Protein AF-A0A7Y6ZZQ4-F1 (afdb_monomer_lite)

Sequence (152 aa):
MSYDAPLSREDLQDFFAVTDRGLPRVLSAQGIRLVNGKARWPVVLRAMGFDEQRCPDRLDELMQPLLTAQKAAPILGVRDSSTVYKWVKGNAPKHLGPMPKPIRIWNGKKTERDHRWRRAELEAWICEEAQPVYVRLEPAFGALPGRKGGAA

Foldseek 3Di:
DDQFDWAALVLQCQQQVHDPVCSVQLCVQLVHDADVRTDGNVSVCVSLFFDCVVPVVCSVLSSHHWDFLCRLQVLLVHDDSVVVVVQCVVPPDPVLPRQDHFDQSHPPDDDSRRTTHGSQQSNCSSVVHDGDDTHGHDDPPPPDPPPPDDDD

Radius of gyration: 16.74 Å; chains: 1; bounding box: 44×35×51 Å

Structure (mmCIF, N/CA/C/O backbone):
data_AF-A0A7Y6ZZQ4-F1
#
_entry.id   AF-A0A7Y6ZZQ4-F1
#
loop_
_atom_site.group_PDB
_atom_site.id
_atom_site.type_symbol
_atom_site.label_atom_id
_atom_site.label_alt_id
_atom_site.label_comp_id
_atom_site.label_asym_id
_atom_site.label_entity_id
_atom_site.label_seq_id
_atom_site.pdbx_PDB_ins_code
_atom_site.Cartn_x
_atom_site.Cartn_y
_atom_site.Cartn_z
_atom_site.occupancy
_atom_site.B_iso_or_equiv
_atom_site.auth_seq_id
_atom_site.auth_comp_id
_atom_site.auth_asym_id
_atom_site.auth_atom_id
_atom_site.pdbx_PDB_model_num
ATOM 1 N N . MET A 1 1 ? -0.234 -13.934 9.435 1.00 60.91 1 MET A N 1
ATOM 2 C CA . MET A 1 1 ? -1.361 -13.132 9.967 1.00 60.91 1 MET A CA 1
ATOM 3 C C . MET A 1 1 ? -2.639 -13.914 9.717 1.00 60.91 1 MET A C 1
ATOM 5 O O . MET A 1 1 ? -2.712 -14.564 8.689 1.00 60.91 1 MET A O 1
ATOM 9 N N . SER A 1 2 ? -3.609 -13.909 10.633 1.00 78.38 2 SER A N 1
ATOM 10 C CA . SER A 1 2 ? -4.897 -14.572 10.378 1.00 78.38 2 SER A CA 1
ATOM 11 C C . SER A 1 2 ? -5.866 -13.587 9.721 1.00 78.38 2 SER A C 1
ATOM 13 O O . SER A 1 2 ? -5.964 -12.439 10.152 1.00 78.38 2 SER A O 1
ATOM 15 N N . TYR A 1 3 ? -6.556 -14.032 8.671 1.00 80.19 3 TYR A N 1
ATOM 16 C CA . TYR A 1 3 ? -7.477 -13.222 7.872 1.00 80.19 3 TYR A CA 1
ATOM 17 C C . TYR A 1 3 ? -8.624 -12.617 8.702 1.00 80.19 3 TYR A C 1
ATOM 19 O O . TYR A 1 3 ? -8.944 -11.438 8.574 1.00 80.19 3 TYR A O 1
ATOM 27 N N . ASP A 1 4 ? -9.192 -13.388 9.628 1.00 84.12 4 ASP A N 1
ATOM 28 C CA . ASP A 1 4 ? -10.284 -12.922 10.493 1.00 84.12 4 ASP A CA 1
ATOM 29 C C . ASP A 1 4 ? -9.813 -12.281 11.803 1.00 84.12 4 ASP A C 1
ATOM 31 O O . ASP A 1 4 ? -10.634 -11.826 12.611 1.00 84.12 4 ASP A O 1
ATOM 35 N N . ALA A 1 5 ? -8.497 -12.214 12.031 1.00 86.56 5 ALA A N 1
ATOM 36 C CA . ALA A 1 5 ? -7.976 -11.585 13.231 1.00 86.56 5 ALA A CA 1
ATOM 37 C C . ALA A 1 5 ? -8.311 -10.084 13.255 1.00 86.56 5 ALA A C 1
ATOM 39 O O . ALA A 1 5 ? -8.245 -9.398 12.228 1.00 86.56 5 ALA A O 1
ATOM 40 N N . PRO A 1 6 ? -8.664 -9.546 14.435 1.00 91.69 6 PRO A N 1
ATOM 41 C CA . PRO A 1 6 ? -8.880 -8.121 14.578 1.00 91.69 6 PRO A CA 1
ATOM 42 C C . PRO A 1 6 ? -7.567 -7.355 14.388 1.00 91.69 6 PRO A C 1
ATOM 44 O O . PRO A 1 6 ? -6.587 -7.612 15.082 1.00 91.69 6 PRO A O 1
ATOM 47 N N . LEU A 1 7 ? -7.600 -6.365 13.504 1.00 94.44 7 LEU A N 1
ATOM 48 C CA . LEU A 1 7 ? -6.531 -5.410 13.250 1.00 94.44 7 LEU A CA 1
ATOM 49 C C . LEU A 1 7 ? -6.601 -4.257 14.241 1.00 94.44 7 LEU A C 1
ATOM 51 O O . LEU A 1 7 ? -7.643 -3.609 14.374 1.00 94.44 7 LEU A O 1
ATOM 55 N N . SER A 1 8 ? -5.490 -3.991 14.913 1.00 94.75 8 SER A N 1
ATOM 56 C CA . SER A 1 8 ? -5.295 -2.808 15.741 1.00 94.75 8 SER A CA 1
ATOM 57 C C . SER A 1 8 ? -5.035 -1.560 14.889 1.00 94.75 8 SER A C 1
ATOM 59 O O . SER A 1 8 ? -4.843 -1.618 13.672 1.00 94.75 8 SER A O 1
ATOM 61 N N . ARG A 1 9 ? -5.001 -0.390 15.535 1.00 94.62 9 ARG A N 1
ATOM 62 C CA . ARG A 1 9 ? -4.561 0.848 14.875 1.00 94.62 9 ARG A CA 1
ATOM 63 C C . ARG A 1 9 ? -3.106 0.787 14.413 1.00 94.62 9 ARG A C 1
ATOM 65 O O . ARG A 1 9 ? -2.784 1.462 13.442 1.00 94.62 9 ARG A O 1
ATOM 72 N N . GLU A 1 10 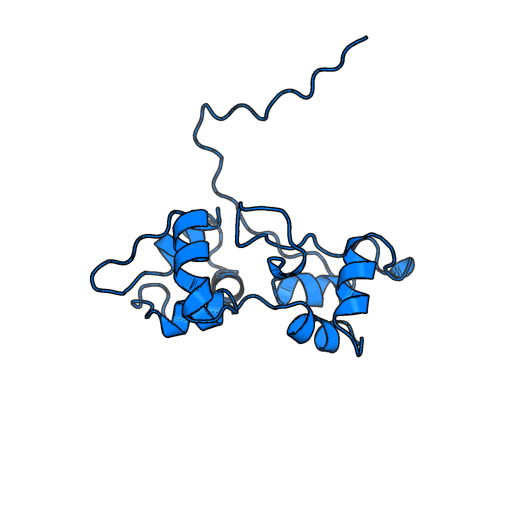? -2.247 0.056 15.115 1.00 95.12 10 GLU A N 1
ATOM 73 C CA . GLU A 1 10 ? -0.832 -0.089 14.752 1.00 95.12 10 GLU A CA 1
ATOM 74 C C . GLU A 1 10 ? -0.701 -0.936 13.487 1.00 95.12 10 GLU A C 1
ATOM 76 O O . GLU A 1 10 ? -0.094 -0.485 12.520 1.00 95.12 10 GLU A O 1
ATOM 81 N N . ASP A 1 11 ? -1.427 -2.055 13.413 1.00 95.25 11 ASP A N 1
ATOM 82 C CA . ASP A 1 11 ? -1.455 -2.891 12.206 1.00 95.25 11 ASP A CA 1
ATOM 83 C C . ASP A 1 11 ? -1.917 -2.097 10.974 1.00 95.25 11 ASP A C 1
ATOM 85 O O . ASP A 1 11 ? -1.370 -2.237 9.882 1.00 95.25 11 ASP A O 1
ATOM 89 N N . LEU A 1 12 ? -2.916 -1.223 11.139 1.00 95.31 12 LEU A N 1
ATOM 90 C CA . LEU A 1 12 ? -3.412 -0.371 10.055 1.00 95.31 12 LEU A CA 1
ATOM 91 C C . LEU A 1 12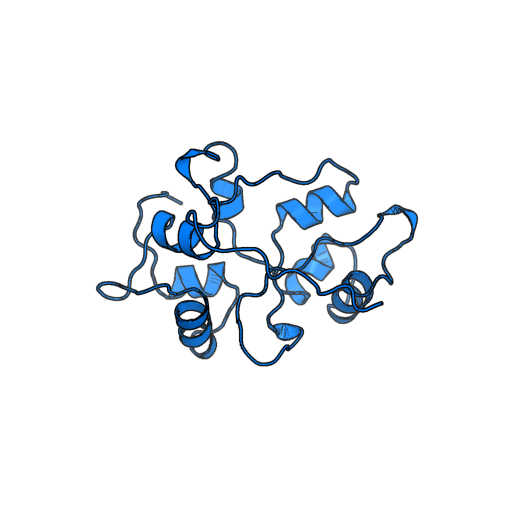 ? -2.425 0.745 9.680 1.00 95.31 12 LEU A C 1
ATOM 93 O O . LEU A 1 12 ? -2.342 1.113 8.506 1.00 95.31 12 LEU A O 1
ATOM 97 N N . GLN A 1 13 ? -1.686 1.299 10.646 1.00 95.50 13 GLN A N 1
ATOM 98 C CA . GLN A 1 13 ? -0.610 2.261 10.377 1.00 95.50 13 GLN A CA 1
ATOM 99 C C . GLN A 1 13 ? 0.491 1.621 9.542 1.00 95.50 13 GLN A C 1
ATOM 101 O O . GLN A 1 13 ? 0.898 2.193 8.527 1.00 95.50 13 GLN A O 1
ATOM 106 N N . ASP A 1 14 ? 0.910 0.421 9.932 1.00 95.44 14 ASP A N 1
ATOM 107 C CA . ASP A 1 14 ? 1.919 -0.346 9.219 1.00 95.44 14 ASP A CA 1
ATOM 108 C C . ASP A 1 14 ? 1.428 -0.728 7.828 1.00 95.44 14 ASP A C 1
ATOM 110 O O . ASP A 1 14 ? 2.121 -0.469 6.841 1.00 95.44 14 ASP A O 1
ATOM 114 N N . PHE A 1 15 ? 0.199 -1.239 7.726 1.00 95.56 15 PHE A N 1
ATOM 115 C CA . PHE A 1 15 ? -0.396 -1.644 6.460 1.00 95.56 15 PHE A CA 1
ATOM 116 C C . PHE A 1 15 ? -0.485 -0.493 5.452 1.00 95.56 15 PHE A C 1
ATOM 118 O O . PHE A 1 15 ? -0.035 -0.627 4.317 1.00 95.56 15 PHE A O 1
ATOM 125 N N . PHE A 1 16 ? -1.018 0.667 5.844 1.00 94.88 16 PHE A N 1
ATOM 126 C CA . PHE A 1 16 ? -1.099 1.828 4.947 1.00 94.88 16 PHE A CA 1
ATOM 127 C C . PHE A 1 16 ? 0.227 2.600 4.831 1.00 94.88 16 PHE A C 1
ATOM 129 O O . PHE A 1 16 ? 0.330 3.546 4.037 1.00 94.88 16 PHE A O 1
ATOM 136 N N . ALA A 1 17 ? 1.241 2.216 5.611 1.00 94.62 17 ALA A N 1
ATOM 137 C CA . ALA A 1 17 ? 2.491 2.938 5.804 1.00 94.62 17 ALA A CA 1
ATOM 138 C C . ALA A 1 17 ? 2.249 4.431 6.079 1.00 94.62 17 ALA A C 1
ATOM 140 O O . ALA A 1 17 ? 2.660 5.317 5.316 1.00 94.62 17 ALA A O 1
ATOM 141 N N . VAL A 1 18 ? 1.518 4.710 7.156 1.00 93.56 18 VAL A N 1
ATOM 142 C CA . VAL A 1 18 ? 1.187 6.058 7.631 1.00 93.56 18 VAL A CA 1
ATOM 143 C C . VAL A 1 18 ? 1.435 6.182 9.125 1.00 93.56 18 VAL A C 1
ATOM 145 O O . VAL A 1 18 ? 1.420 5.204 9.857 1.00 93.56 18 VAL A O 1
ATOM 148 N N . THR A 1 19 ? 1.640 7.413 9.585 1.00 92.81 19 THR A N 1
ATOM 149 C CA . THR A 1 19 ? 1.736 7.704 11.018 1.00 92.81 19 THR A CA 1
ATOM 150 C C . THR A 1 19 ? 0.355 7.707 11.670 1.00 92.81 19 THR A C 1
ATOM 152 O O . THR A 1 19 ? -0.658 7.892 10.987 1.00 92.81 19 THR A O 1
ATOM 155 N N . ASP A 1 20 ? 0.306 7.626 13.001 1.00 92.25 20 ASP A N 1
ATOM 156 C CA . ASP A 1 20 ? -0.940 7.740 13.772 1.00 92.25 20 ASP A CA 1
ATOM 157 C C . ASP A 1 20 ? -1.745 9.007 13.427 1.00 92.25 20 ASP A C 1
ATOM 159 O O . ASP A 1 20 ? -2.964 8.960 13.269 1.00 92.25 20 ASP A O 1
ATOM 163 N N . ARG A 1 21 ? -1.063 10.133 13.174 1.00 89.75 21 ARG A N 1
ATOM 164 C CA . ARG A 1 21 ? -1.707 11.387 12.738 1.00 89.75 21 ARG A CA 1
ATOM 165 C C . ARG A 1 21 ? -2.328 11.295 11.339 1.00 89.75 21 ARG A C 1
ATOM 167 O O . ARG A 1 21 ? -3.277 12.017 11.038 1.00 89.75 21 ARG A O 1
ATOM 174 N N . GLY A 1 22 ? -1.767 10.461 10.463 1.00 89.81 22 GLY A N 1
ATOM 175 C CA . GLY A 1 22 ? -2.243 10.256 9.094 1.00 89.81 22 GLY A CA 1
ATOM 176 C C . GLY A 1 22 ? -3.373 9.232 8.995 1.00 89.81 22 GLY A C 1
ATOM 177 O O . GLY A 1 22 ? -4.254 9.384 8.146 1.00 89.81 22 GLY A O 1
ATOM 178 N N . LEU A 1 23 ? -3.384 8.231 9.880 1.00 93.06 23 LEU A N 1
ATOM 179 C CA . LEU A 1 23 ? -4.325 7.113 9.835 1.00 93.06 23 LEU A CA 1
ATOM 180 C C . LEU A 1 23 ? -5.804 7.555 9.778 1.00 93.06 23 LEU A C 1
ATOM 182 O O . LEU A 1 23 ? -6.503 7.083 8.881 1.00 93.06 23 LEU A O 1
ATOM 186 N N . PRO A 1 24 ? -6.307 8.488 10.617 1.00 92.38 24 PRO A N 1
ATOM 187 C CA . PRO A 1 24 ? -7.710 8.910 10.558 1.00 92.38 24 PRO A CA 1
ATOM 188 C C . PRO A 1 24 ? -8.149 9.425 9.182 1.00 92.38 24 PRO A C 1
ATOM 190 O O . PRO A 1 24 ? -9.284 9.193 8.765 1.00 92.38 24 PRO A O 1
ATOM 193 N N . ARG A 1 25 ? -7.250 10.098 8.451 1.00 90.50 25 ARG A N 1
ATOM 194 C CA . ARG A 1 25 ? -7.548 10.619 7.108 1.00 90.50 25 ARG A CA 1
ATOM 195 C C . ARG A 1 25 ? -7.670 9.498 6.088 1.00 90.50 25 ARG A C 1
ATOM 197 O O . ARG A 1 25 ? -8.569 9.547 5.255 1.00 90.50 25 ARG A O 1
ATOM 204 N N . VAL A 1 26 ? -6.793 8.499 6.172 1.00 91.50 26 VAL A N 1
ATOM 205 C CA . VAL A 1 26 ? -6.839 7.319 5.301 1.00 91.50 26 VAL A CA 1
ATOM 206 C C . VAL A 1 26 ? -8.108 6.519 5.562 1.00 91.50 26 VAL A C 1
ATOM 208 O O . VAL A 1 26 ? -8.849 6.248 4.624 1.00 91.50 26 VAL A O 1
ATOM 211 N N . LEU A 1 27 ? -8.412 6.217 6.828 1.00 93.06 27 LEU A N 1
ATOM 212 C CA . LEU A 1 27 ? -9.619 5.469 7.189 1.00 93.06 27 LEU A CA 1
ATOM 213 C C . LEU A 1 27 ? -10.884 6.166 6.683 1.00 93.06 27 LEU A C 1
ATOM 215 O O . LEU A 1 27 ? -11.719 5.531 6.046 1.00 93.06 27 LEU A O 1
ATOM 219 N N . SER A 1 28 ? -10.983 7.484 6.882 1.00 90.81 28 SER A N 1
ATOM 220 C CA . SER A 1 28 ? -12.098 8.284 6.366 1.00 90.81 28 SER A CA 1
ATOM 221 C C . SER A 1 28 ? -12.180 8.251 4.835 1.00 90.81 28 SER A C 1
ATOM 223 O O . SER A 1 28 ? -13.245 7.996 4.280 1.00 90.81 28 SER A O 1
ATOM 225 N N . ALA A 1 29 ? -11.053 8.430 4.137 1.00 89.19 29 ALA A N 1
ATOM 226 C CA . ALA A 1 29 ? -11.013 8.433 2.674 1.00 89.19 29 ALA A CA 1
ATOM 227 C C . ALA A 1 29 ? -11.399 7.084 2.047 1.00 89.19 29 ALA A C 1
ATOM 229 O O . ALA A 1 29 ? -11.988 7.071 0.969 1.00 89.19 29 ALA A O 1
ATOM 230 N N . GLN A 1 30 ? -11.066 5.978 2.714 1.00 88.75 30 GLN A N 1
ATOM 231 C CA . GLN A 1 30 ? -11.405 4.619 2.285 1.00 88.75 30 GLN A CA 1
ATOM 232 C C . GLN A 1 30 ? -12.774 4.153 2.818 1.00 88.75 30 GLN A C 1
ATOM 234 O O . GLN A 1 30 ? -13.216 3.058 2.494 1.00 88.75 30 GLN A O 1
ATOM 239 N N . GLY A 1 31 ? -13.458 4.947 3.652 1.00 90.25 31 GLY A N 1
ATOM 240 C CA . GLY A 1 31 ? -14.735 4.556 4.260 1.00 90.25 31 GLY A CA 1
ATOM 241 C C . GLY A 1 31 ? -14.621 3.458 5.327 1.00 90.25 31 GLY A C 1
ATOM 242 O O . GLY A 1 31 ? -15.613 2.806 5.648 1.00 90.25 31 GLY A O 1
ATOM 243 N N . ILE A 1 32 ? -13.433 3.250 5.898 1.00 92.88 32 ILE A N 1
ATOM 244 C CA . ILE A 1 32 ? -13.181 2.231 6.921 1.00 92.88 32 ILE A CA 1
ATOM 245 C C . ILE A 1 32 ? -13.573 2.784 8.291 1.00 92.88 32 ILE A C 1
ATOM 247 O O . ILE A 1 32 ? -13.062 3.811 8.742 1.00 92.88 32 ILE A O 1
ATOM 251 N N . ARG A 1 33 ? -14.456 2.066 8.990 1.00 92.50 33 ARG A N 1
ATOM 252 C CA . ARG A 1 33 ? -14.848 2.368 10.372 1.00 92.50 33 ARG A CA 1
ATOM 253 C C . ARG A 1 33 ? -14.242 1.345 11.322 1.00 92.50 33 ARG A C 1
ATOM 255 O O . ARG A 1 33 ? -14.283 0.149 11.051 1.00 92.50 33 ARG A O 1
ATOM 262 N N . LEU A 1 34 ? -13.710 1.826 12.443 1.00 93.06 34 LEU A N 1
ATOM 263 C CA . LEU A 1 34 ? -13.216 0.967 13.516 1.00 93.06 34 LEU A CA 1
ATOM 264 C C . LEU A 1 34 ? -14.345 0.685 14.511 1.00 93.06 34 LEU A C 1
ATOM 266 O O . LEU A 1 34 ? -15.052 1.607 14.915 1.00 93.06 34 LEU A O 1
ATOM 270 N N . VAL A 1 35 ? -14.474 -0.565 14.949 1.00 91.81 35 VAL A N 1
ATOM 271 C CA . VAL A 1 35 ? -15.373 -0.978 16.035 1.00 91.81 35 VAL A CA 1
ATOM 272 C C . VAL A 1 35 ? -14.506 -1.332 17.235 1.00 91.81 35 VAL A C 1
ATOM 274 O O . VAL A 1 35 ? -13.608 -2.163 17.121 1.00 91.81 35 VAL A O 1
ATOM 277 N N . ASN A 1 36 ? -14.720 -0.665 18.373 1.00 91.25 36 ASN A N 1
ATOM 278 C CA . ASN A 1 36 ? -13.868 -0.794 19.566 1.00 91.25 36 ASN A CA 1
ATOM 279 C C . ASN A 1 36 ? -12.365 -0.630 19.252 1.00 91.25 36 ASN A C 1
ATOM 281 O O . ASN A 1 36 ? -11.521 -1.377 19.741 1.00 91.25 36 ASN A O 1
ATOM 285 N N . GLY A 1 37 ? -12.041 0.325 18.371 1.00 90.06 37 GLY A N 1
ATOM 286 C CA . GLY A 1 37 ? -10.665 0.623 17.960 1.00 90.06 37 GLY A CA 1
ATOM 287 C C . GLY A 1 37 ? -10.029 -0.389 17.002 1.00 90.06 37 GLY A C 1
ATOM 288 O O . GLY A 1 37 ? -8.841 -0.258 16.714 1.00 90.06 37 GLY A O 1
ATOM 289 N N . LYS A 1 38 ? -10.790 -1.369 16.498 1.00 94.50 38 LYS A N 1
ATOM 290 C CA . LYS A 1 38 ? -10.295 -2.457 15.643 1.00 94.50 38 LYS A CA 1
ATOM 291 C C . LYS A 1 38 ? -11.026 -2.531 14.299 1.00 94.50 38 LYS A C 1
ATOM 293 O O . LYS A 1 38 ? -12.168 -2.090 14.179 1.00 94.50 38 LYS A O 1
ATOM 298 N N . ALA A 1 39 ? -10.372 -3.116 13.299 1.00 93.88 39 ALA A N 1
ATOM 299 C CA . ALA A 1 39 ? -10.959 -3.501 12.010 1.00 93.88 39 ALA A CA 1
ATOM 300 C C . ALA A 1 39 ? -10.714 -4.995 11.736 1.00 93.88 39 ALA A C 1
ATOM 302 O O . ALA A 1 39 ? -10.101 -5.682 12.546 1.00 93.88 39 ALA A O 1
ATOM 303 N N . ARG A 1 40 ? -11.185 -5.513 10.601 1.00 93.00 40 ARG A N 1
ATOM 304 C CA . ARG A 1 40 ? -10.827 -6.851 10.101 1.00 93.00 40 ARG A CA 1
ATOM 305 C C . ARG A 1 40 ? -10.384 -6.746 8.648 1.00 93.00 40 ARG A C 1
ATOM 307 O O . ARG A 1 40 ? -10.872 -5.859 7.944 1.00 93.00 40 ARG A O 1
ATOM 314 N N . TRP A 1 41 ? -9.520 -7.652 8.195 1.00 92.44 41 TRP A N 1
ATOM 315 C CA . TRP A 1 41 ? -9.053 -7.674 6.805 1.00 92.44 41 TRP A CA 1
ATOM 316 C C . TRP A 1 41 ? -10.168 -7.637 5.762 1.00 92.44 41 TRP A C 1
ATOM 318 O O . TRP A 1 41 ? -10.062 -6.778 4.891 1.00 92.44 41 TRP A O 1
ATOM 328 N N . PRO A 1 42 ? -11.261 -8.423 5.859 1.00 90.75 42 PRO A N 1
ATOM 329 C CA . PRO A 1 42 ? -12.363 -8.317 4.902 1.00 90.75 42 PRO A CA 1
ATOM 330 C C . PRO A 1 42 ? -12.868 -6.877 4.718 1.00 90.75 42 PRO A C 1
ATOM 332 O O . PRO A 1 42 ? -13.055 -6.405 3.603 1.00 90.75 42 PRO A O 1
ATOM 335 N N . VAL A 1 43 ? -13.023 -6.123 5.812 1.00 90.75 43 VAL A N 1
ATOM 336 C CA . VAL A 1 43 ? -13.482 -4.725 5.754 1.00 90.75 43 VAL A CA 1
ATOM 337 C C . VAL A 1 43 ? -12.457 -3.836 5.047 1.00 90.75 43 VAL A C 1
ATOM 339 O O . VAL A 1 43 ? -12.828 -2.995 4.231 1.00 90.75 43 VAL A O 1
ATOM 342 N N . VAL A 1 44 ? -11.171 -4.024 5.350 1.00 92.19 44 VAL A N 1
ATOM 343 C CA . VAL A 1 44 ? -10.074 -3.248 4.755 1.00 92.19 44 VAL A CA 1
ATOM 344 C C . VAL A 1 44 ? -9.932 -3.553 3.261 1.00 92.19 44 VAL A C 1
ATOM 346 O O . VAL A 1 44 ? -9.856 -2.628 2.454 1.00 92.19 44 VAL A O 1
ATOM 349 N N . LEU A 1 45 ? -9.942 -4.829 2.874 1.00 91.44 45 LEU A N 1
ATOM 350 C CA . LEU A 1 45 ? -9.788 -5.265 1.487 1.00 91.44 45 LEU A CA 1
ATOM 351 C C . LEU A 1 45 ? -10.965 -4.815 0.617 1.00 91.44 45 LEU A C 1
ATOM 353 O O . LEU A 1 45 ? -10.735 -4.252 -0.456 1.00 91.44 45 LEU A O 1
ATOM 357 N N . ARG A 1 46 ? -12.206 -4.940 1.106 1.00 89.19 46 ARG A N 1
ATOM 358 C CA . ARG A 1 46 ? -13.391 -4.421 0.403 1.00 89.19 46 ARG A CA 1
ATOM 359 C C . ARG A 1 46 ? -13.354 -2.913 0.229 1.00 89.19 46 ARG A C 1
ATOM 361 O O . ARG A 1 46 ? -13.667 -2.422 -0.850 1.00 89.19 46 ARG A O 1
ATOM 368 N N . ALA A 1 47 ? -12.942 -2.175 1.259 1.00 89.31 47 ALA A N 1
ATOM 369 C CA . ALA A 1 47 ? -12.774 -0.725 1.173 1.00 89.31 47 ALA A CA 1
ATOM 370 C C . ALA A 1 47 ? -11.735 -0.329 0.111 1.00 89.31 47 ALA A C 1
ATOM 372 O O . ALA A 1 47 ? -11.913 0.651 -0.608 1.00 89.31 47 ALA A O 1
ATOM 373 N N . MET A 1 48 ? -10.688 -1.139 -0.054 1.00 87.69 48 MET A N 1
ATOM 374 C CA . MET A 1 48 ? -9.709 -0.989 -1.131 1.00 87.69 48 MET A CA 1
ATOM 375 C C . MET A 1 48 ? -10.182 -1.539 -2.491 1.00 87.69 48 MET A C 1
ATOM 377 O O . MET A 1 48 ? -9.439 -1.460 -3.476 1.00 87.69 48 MET A O 1
ATOM 381 N N . GLY A 1 49 ? -11.408 -2.064 -2.562 1.00 88.62 49 GLY A N 1
ATOM 382 C CA . GLY A 1 49 ? -12.068 -2.543 -3.772 1.00 88.62 49 GLY A CA 1
ATOM 383 C C . GLY A 1 49 ? -11.676 -3.955 -4.197 1.00 88.62 49 GLY A C 1
ATOM 384 O O . GLY A 1 49 ? -11.746 -4.242 -5.390 1.00 88.62 49 GLY A O 1
ATOM 385 N N . PHE A 1 50 ? -11.217 -4.810 -3.283 1.00 88.56 50 PHE A N 1
ATOM 386 C CA . PHE A 1 50 ? -10.888 -6.210 -3.569 1.00 88.56 50 PHE A CA 1
ATOM 387 C C . PHE A 1 50 ? -12.020 -7.146 -3.185 1.00 88.56 50 PHE A C 1
ATOM 389 O O . PHE A 1 50 ? -12.686 -6.930 -2.176 1.00 88.56 50 PHE A O 1
ATOM 396 N N . ASP A 1 51 ? -12.204 -8.180 -4.003 1.00 82.75 51 ASP A N 1
ATOM 397 C CA . ASP A 1 51 ? -13.049 -9.319 -3.670 1.00 82.75 51 ASP A CA 1
ATOM 398 C C . ASP A 1 51 ? -12.168 -10.423 -3.073 1.00 82.75 51 ASP A C 1
ATOM 400 O O . ASP A 1 51 ? -11.535 -11.203 -3.788 1.00 82.75 51 ASP A O 1
ATOM 404 N N . GLU A 1 52 ? -12.103 -10.463 -1.742 1.00 73.75 52 GLU A N 1
ATOM 405 C CA . GLU A 1 52 ? -11.333 -11.460 -0.989 1.00 73.75 52 GLU A CA 1
ATOM 406 C C . GLU A 1 52 ? -11.733 -12.916 -1.297 1.00 73.75 52 GLU A C 1
ATOM 408 O O . GLU A 1 52 ? -10.899 -13.813 -1.212 1.00 73.75 52 GLU A O 1
ATOM 413 N N . GLN A 1 53 ? -12.997 -13.166 -1.658 1.00 75.69 53 GLN A N 1
ATOM 414 C CA . GLN A 1 53 ? -13.554 -14.509 -1.817 1.00 75.69 53 GLN A CA 1
ATOM 415 C C . GLN A 1 53 ? -13.170 -15.081 -3.176 1.00 75.69 53 GLN A C 1
ATOM 417 O O . GLN A 1 53 ? -13.097 -16.294 -3.347 1.00 75.69 53 GLN A O 1
ATOM 422 N N . ARG A 1 54 ? -12.892 -14.196 -4.138 1.00 74.19 54 ARG A N 1
ATOM 423 C CA . ARG A 1 54 ? -12.451 -14.544 -5.488 1.00 74.19 54 ARG A CA 1
ATOM 424 C C . ARG A 1 54 ? -10.929 -14.522 -5.654 1.00 74.19 54 ARG A C 1
ATOM 426 O O . ARG A 1 54 ? -10.455 -14.826 -6.742 1.00 74.19 54 ARG A O 1
ATOM 433 N N . CYS A 1 55 ? -10.170 -14.176 -4.607 1.00 73.19 55 CYS A N 1
ATOM 434 C CA . CYS A 1 55 ? -8.697 -14.155 -4.606 1.00 73.19 55 CYS A CA 1
ATOM 435 C C . CYS A 1 55 ? -8.054 -14.881 -3.409 1.00 73.19 55 CYS A C 1
ATOM 437 O O . CYS A 1 55 ? -7.164 -14.303 -2.776 1.00 73.19 55 CYS A O 1
ATOM 439 N N . PRO A 1 56 ? -8.439 -16.127 -3.076 1.00 77.06 56 PRO A N 1
ATOM 440 C CA . PRO A 1 56 ? -7.846 -16.819 -1.932 1.00 77.06 56 PRO A CA 1
ATOM 441 C C . PRO A 1 56 ? -6.324 -16.994 -2.083 1.00 77.06 56 PRO A C 1
ATOM 443 O O . PRO A 1 56 ? -5.586 -16.748 -1.133 1.00 77.06 56 PRO A O 1
ATOM 446 N N . ASP A 1 57 ? -5.838 -17.293 -3.292 1.00 82.19 57 ASP A N 1
ATOM 447 C CA . ASP A 1 57 ? -4.419 -17.601 -3.548 1.00 82.19 57 ASP A CA 1
ATOM 448 C C . ASP A 1 57 ? -3.480 -16.387 -3.450 1.00 82.19 57 ASP A C 1
ATOM 450 O O . ASP A 1 57 ? -2.261 -16.533 -3.399 1.00 82.19 57 ASP A O 1
ATOM 454 N N . ARG A 1 58 ? -4.033 -15.168 -3.451 1.00 84.12 58 ARG A N 1
ATOM 455 C CA . ARG A 1 58 ? -3.275 -13.902 -3.407 1.00 84.12 58 ARG A CA 1
ATOM 456 C C . ARG A 1 58 ? -3.604 -13.078 -2.164 1.00 84.12 58 ARG A C 1
ATOM 458 O O . ARG A 1 58 ? -3.214 -11.914 -2.063 1.00 84.12 58 ARG A O 1
ATOM 465 N N . LEU A 1 59 ? -4.332 -13.669 -1.220 1.00 86.94 59 LEU A N 1
ATOM 466 C CA . LEU A 1 59 ? -4.800 -12.988 -0.022 1.00 86.94 59 LEU A CA 1
ATOM 467 C C . LEU A 1 59 ? -3.634 -12.482 0.834 1.00 86.94 59 LEU A C 1
ATOM 469 O O . LEU A 1 59 ? -3.656 -11.337 1.285 1.00 86.94 59 LEU A O 1
ATOM 473 N N . ASP A 1 60 ? -2.583 -13.292 0.973 1.00 88.94 60 ASP A N 1
ATOM 474 C CA . ASP A 1 60 ? -1.383 -12.914 1.718 1.00 88.94 60 ASP A CA 1
ATOM 475 C C . ASP A 1 60 ? -0.705 -11.673 1.125 1.00 88.94 60 ASP A C 1
ATOM 477 O O . ASP A 1 60 ? -0.312 -10.778 1.871 1.00 88.94 60 ASP A O 1
ATOM 481 N N . GLU A 1 61 ? -0.628 -11.554 -0.205 1.00 91.06 61 GLU A N 1
ATOM 482 C CA . GLU A 1 61 ? -0.078 -10.364 -0.870 1.00 91.06 61 GLU A CA 1
ATOM 483 C C . GLU A 1 61 ? -0.925 -9.116 -0.620 1.00 91.06 61 GLU A C 1
ATOM 485 O O . GLU A 1 61 ? -0.388 -8.025 -0.422 1.00 91.06 61 GLU A O 1
ATOM 490 N N . LEU A 1 62 ? -2.252 -9.263 -0.621 1.00 90.75 62 LEU A N 1
ATOM 491 C CA . LEU A 1 62 ? -3.178 -8.163 -0.355 1.00 90.75 62 LEU A CA 1
ATOM 492 C C . LEU A 1 62 ? -3.103 -7.673 1.096 1.00 90.75 62 LEU A C 1
ATOM 494 O O . LEU A 1 62 ? -3.399 -6.506 1.353 1.00 90.75 62 LEU A O 1
ATOM 498 N N . MET A 1 63 ? -2.697 -8.544 2.020 1.00 92.19 63 MET A N 1
ATOM 499 C CA . MET A 1 63 ? -2.500 -8.236 3.437 1.00 92.19 63 MET A CA 1
ATOM 500 C C . MET A 1 63 ? -1.094 -7.701 3.749 1.00 92.19 63 MET A C 1
ATOM 502 O O . MET A 1 63 ? -0.849 -7.229 4.862 1.00 92.19 63 MET A O 1
ATOM 506 N N . GLN A 1 64 ? -0.157 -7.740 2.795 1.00 93.69 64 GLN A N 1
ATOM 507 C CA . GLN A 1 64 ? 1.171 -7.168 3.004 1.00 93.69 64 GLN A CA 1
ATOM 508 C C . GLN A 1 64 ? 1.115 -5.638 3.117 1.00 93.69 64 GLN A C 1
ATOM 510 O O . GLN A 1 64 ? 0.344 -4.983 2.409 1.00 93.69 64 GLN A O 1
ATOM 515 N N . PRO A 1 65 ? 1.984 -5.037 3.951 1.00 95.19 65 PRO A N 1
ATOM 516 C CA . PRO A 1 65 ? 2.104 -3.594 4.036 1.00 95.19 65 PRO A CA 1
ATOM 517 C C . PRO A 1 65 ? 2.374 -2.935 2.688 1.00 95.19 65 PRO A C 1
ATOM 519 O O . PRO A 1 65 ? 3.257 -3.336 1.924 1.00 95.19 65 PRO A O 1
ATOM 522 N N . LEU A 1 66 ? 1.649 -1.853 2.436 1.00 96.00 66 LEU A N 1
ATOM 523 C CA . LEU A 1 66 ? 1.896 -0.989 1.305 1.00 96.00 66 LEU A CA 1
ATOM 524 C C . LEU A 1 66 ? 3.228 -0.257 1.462 1.00 96.00 66 LEU A C 1
ATOM 526 O O . LEU A 1 66 ? 3.659 0.131 2.549 1.00 96.00 66 LEU A O 1
ATOM 530 N N . LEU A 1 67 ? 3.872 0.003 0.334 1.00 96.25 67 LEU A N 1
ATOM 531 C CA . LEU A 1 67 ? 5.183 0.624 0.298 1.00 96.25 67 LEU A CA 1
ATOM 532 C C . LEU A 1 67 ? 5.069 2.115 0.007 1.00 96.25 67 LEU A C 1
ATOM 534 O O . LEU A 1 67 ? 4.351 2.540 -0.897 1.00 96.25 67 LEU A O 1
ATOM 538 N N . THR A 1 68 ? 5.819 2.920 0.756 1.00 95.00 68 THR A N 1
ATOM 539 C CA . THR A 1 68 ? 6.120 4.305 0.378 1.00 95.00 68 THR A CA 1
ATOM 540 C C . THR A 1 68 ? 7.158 4.319 -0.742 1.00 95.00 68 THR A C 1
ATOM 542 O O . THR A 1 68 ? 7.879 3.342 -0.936 1.00 95.00 68 THR A O 1
ATOM 545 N N . ALA A 1 69 ? 7.328 5.454 -1.425 1.00 93.94 69 ALA A N 1
ATOM 546 C CA . ALA A 1 69 ? 8.394 5.605 -2.420 1.00 93.94 69 ALA A CA 1
ATOM 547 C C . ALA A 1 69 ? 9.797 5.342 -1.830 1.00 93.94 69 ALA A C 1
ATOM 549 O O . ALA A 1 69 ? 10.668 4.818 -2.514 1.00 93.94 69 ALA A O 1
ATOM 550 N N . GLN A 1 70 ? 10.008 5.658 -0.546 1.00 94.12 70 GLN A N 1
ATOM 551 C CA . GLN A 1 70 ? 11.264 5.374 0.153 1.00 94.12 70 GLN A CA 1
ATOM 552 C C . GLN A 1 70 ? 11.504 3.870 0.334 1.00 94.12 70 GLN A C 1
ATOM 554 O O . GLN A 1 70 ? 12.630 3.420 0.161 1.00 94.12 70 GLN A O 1
ATOM 559 N N . LYS A 1 71 ? 10.462 3.091 0.656 1.00 95.38 71 LYS A N 1
ATOM 560 C CA . LYS A 1 71 ? 10.569 1.627 0.774 1.00 95.38 71 LYS A CA 1
ATOM 561 C C . LYS A 1 71 ? 10.563 0.920 -0.589 1.00 95.38 71 LYS A C 1
ATOM 563 O O . LYS A 1 71 ? 11.137 -0.153 -0.708 1.00 95.38 71 LYS A O 1
ATOM 568 N N . ALA A 1 72 ? 9.954 1.524 -1.609 1.00 95.06 72 ALA A N 1
ATOM 569 C CA . ALA A 1 72 ? 9.956 1.019 -2.982 1.00 95.06 72 ALA A CA 1
ATOM 570 C C . ALA A 1 72 ? 11.320 1.185 -3.673 1.00 95.06 72 ALA A C 1
ATOM 572 O O . ALA A 1 72 ? 11.736 0.306 -4.417 1.00 95.06 72 ALA A O 1
ATOM 573 N N . ALA A 1 73 ? 12.030 2.287 -3.409 1.00 94.75 73 ALA A N 1
ATOM 574 C CA . ALA A 1 73 ? 13.330 2.591 -4.009 1.00 94.75 73 ALA A CA 1
ATOM 575 C C . ALA A 1 73 ? 14.345 1.422 -3.973 1.00 94.75 73 ALA A C 1
ATOM 577 O O . ALA A 1 73 ? 14.819 1.041 -5.045 1.00 94.75 73 ALA A O 1
ATOM 578 N N . PRO A 1 74 ? 14.638 0.790 -2.817 1.00 95.06 74 PRO A N 1
ATOM 579 C CA . PRO A 1 74 ? 15.592 -0.318 -2.769 1.00 95.06 74 PRO A CA 1
ATOM 580 C C . PRO A 1 74 ? 15.135 -1.561 -3.546 1.00 95.06 74 PRO A C 1
ATOM 582 O O . PRO A 1 74 ? 15.975 -2.225 -4.140 1.00 95.06 74 PRO A O 1
ATOM 585 N N . ILE A 1 75 ? 13.829 -1.856 -3.597 1.00 93.25 75 ILE A N 1
ATOM 586 C CA . ILE A 1 75 ? 13.284 -2.978 -4.391 1.00 93.25 75 ILE A CA 1
ATOM 587 C C . ILE A 1 75 ? 13.533 -2.745 -5.884 1.00 93.25 75 ILE A C 1
ATOM 589 O O . ILE A 1 75 ? 13.836 -3.668 -6.627 1.00 93.25 75 ILE A O 1
ATOM 593 N N . LEU A 1 76 ? 13.453 -1.487 -6.308 1.00 91.94 76 LEU A N 1
ATOM 594 C CA . LEU A 1 76 ? 13.658 -1.058 -7.687 1.00 91.94 76 LEU A C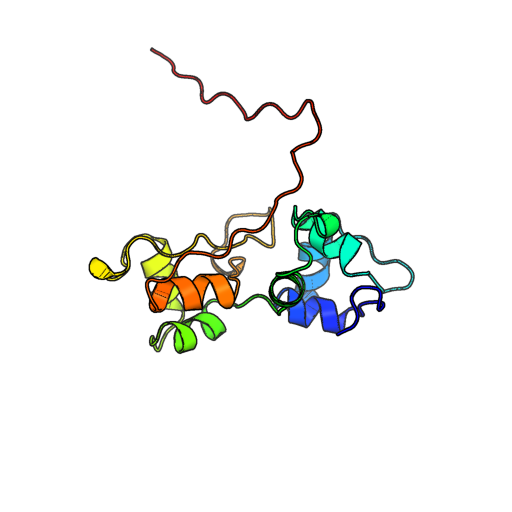A 1
ATOM 595 C C . LEU A 1 76 ? 15.136 -0.819 -8.040 1.00 91.94 76 LEU A C 1
ATOM 597 O O . LEU A 1 76 ? 15.430 -0.316 -9.122 1.00 91.94 76 LEU A O 1
ATOM 601 N N . GLY A 1 77 ? 16.067 -1.109 -7.124 1.00 91.81 77 GLY A N 1
ATOM 602 C CA . GLY A 1 77 ? 17.500 -0.891 -7.332 1.00 91.81 77 GLY A CA 1
ATOM 603 C C . GLY A 1 77 ? 17.914 0.584 -7.410 1.00 91.81 77 GLY A C 1
ATOM 604 O O . GLY A 1 77 ? 18.997 0.893 -7.906 1.00 91.81 77 GLY A O 1
ATOM 605 N N . VAL A 1 78 ? 17.082 1.515 -6.927 1.00 92.94 78 VAL A N 1
ATOM 606 C CA . VAL A 1 78 ? 17.374 2.958 -6.938 1.00 92.94 78 VAL A CA 1
ATOM 607 C C . VAL A 1 78 ? 17.632 3.491 -5.531 1.00 92.94 78 VAL A C 1
ATOM 609 O O . VAL A 1 78 ? 17.074 3.017 -4.546 1.00 92.94 78 VAL A O 1
ATOM 612 N N . ARG A 1 79 ? 18.485 4.516 -5.430 1.00 89.00 79 ARG A N 1
ATOM 613 C CA . ARG A 1 79 ? 18.883 5.095 -4.134 1.00 89.00 79 ARG A CA 1
ATOM 614 C C . ARG A 1 79 ? 17.851 6.064 -3.555 1.00 89.00 79 ARG A C 1
ATOM 616 O O . ARG A 1 79 ? 17.685 6.121 -2.342 1.00 89.00 79 ARG A O 1
ATOM 623 N N . ASP A 1 80 ? 17.135 6.788 -4.416 1.00 92.00 80 ASP A N 1
ATOM 624 C CA . ASP A 1 80 ? 16.296 7.914 -4.003 1.00 92.00 80 ASP A CA 1
ATOM 625 C C . ASP A 1 80 ? 14.820 7.724 -4.356 1.00 92.00 80 ASP A C 1
ATOM 627 O O . ASP A 1 80 ? 14.456 7.412 -5.493 1.00 92.00 80 ASP A O 1
ATOM 631 N N . SER A 1 81 ? 13.943 8.056 -3.405 1.00 92.31 81 SER A N 1
ATOM 632 C CA . SER A 1 81 ? 12.486 8.080 -3.617 1.00 92.31 81 SER A CA 1
ATOM 633 C C . SER A 1 81 ? 12.044 9.053 -4.723 1.00 92.31 81 SER A C 1
ATOM 635 O O . SER A 1 81 ? 11.026 8.836 -5.377 1.00 92.31 81 SER A O 1
ATOM 637 N N . SER A 1 82 ? 12.832 10.097 -4.994 1.00 91.75 82 SER A N 1
ATOM 638 C CA . SER A 1 82 ? 12.605 11.028 -6.106 1.00 91.75 82 SER A CA 1
ATOM 639 C C . SER A 1 82 ? 12.632 10.332 -7.468 1.00 91.75 82 SER A C 1
ATOM 641 O O . SER A 1 82 ? 11.870 10.700 -8.364 1.00 91.75 82 SER A O 1
ATOM 643 N N . THR A 1 83 ? 13.481 9.316 -7.633 1.00 92.75 83 THR A N 1
ATOM 644 C CA . THR A 1 83 ? 13.570 8.532 -8.872 1.00 92.75 83 THR A CA 1
ATOM 645 C C . THR A 1 83 ? 12.298 7.724 -9.095 1.00 92.75 83 THR A C 1
ATOM 647 O O . THR A 1 83 ? 11.770 7.724 -10.204 1.00 92.75 83 THR A O 1
ATOM 650 N N . VAL A 1 84 ? 11.723 7.166 -8.027 1.00 92.38 84 VAL A N 1
ATOM 651 C CA . VAL A 1 84 ? 10.436 6.457 -8.072 1.00 92.38 84 VAL A CA 1
ATOM 652 C C . VAL A 1 84 ? 9.331 7.363 -8.629 1.00 92.38 84 VAL A C 1
ATOM 654 O O . VAL A 1 84 ? 8.624 6.987 -9.561 1.00 92.38 84 VAL A O 1
ATOM 657 N N . TYR A 1 85 ? 9.219 8.606 -8.151 1.00 90.50 85 TYR A N 1
ATOM 658 C CA . TYR A 1 85 ? 8.226 9.548 -8.686 1.00 90.50 85 TYR A CA 1
ATOM 659 C C . TYR A 1 85 ? 8.479 9.935 -10.148 1.00 90.50 85 TYR A C 1
ATOM 661 O O . TYR A 1 85 ? 7.525 10.127 -10.906 1.00 90.50 85 TYR A O 1
ATOM 669 N N . LYS A 1 86 ? 9.744 10.043 -10.574 1.00 90.81 86 LYS A N 1
ATOM 670 C CA . LYS A 1 86 ? 10.089 10.290 -11.984 1.00 90.81 86 LYS A CA 1
ATOM 671 C C . LYS A 1 86 ? 9.673 9.119 -12.874 1.00 90.81 86 LYS A C 1
ATOM 673 O O . LYS A 1 86 ? 9.171 9.360 -13.973 1.00 90.81 86 LYS A O 1
ATOM 678 N N . TRP A 1 87 ? 9.842 7.886 -12.404 1.00 92.75 87 TRP A N 1
ATOM 679 C CA . TRP A 1 87 ? 9.472 6.673 -13.136 1.00 92.75 87 TRP A CA 1
ATOM 680 C C . TRP A 1 87 ? 7.962 6.546 -13.315 1.00 92.75 87 TRP A C 1
ATOM 682 O O . TRP A 1 87 ? 7.504 6.317 -14.431 1.00 92.75 87 TRP A O 1
ATOM 692 N N . VAL A 1 88 ? 7.180 6.849 -12.276 1.00 89.75 88 VAL A N 1
ATOM 693 C CA . VAL A 1 88 ? 5.707 6.938 -12.364 1.00 89.75 88 VAL A CA 1
ATOM 694 C C . VAL A 1 88 ? 5.255 7.956 -13.417 1.00 89.75 88 VAL A C 1
ATOM 696 O O . VAL A 1 88 ? 4.215 7.783 -14.047 1.00 89.75 88 VAL A O 1
ATOM 699 N N . LYS A 1 89 ? 6.034 9.026 -13.627 1.00 88.75 89 LYS A N 1
ATOM 700 C CA . LYS A 1 89 ? 5.780 10.060 -14.647 1.00 88.75 89 LYS A CA 1
ATOM 701 C C . LYS A 1 89 ? 6.254 9.671 -16.055 1.00 88.75 89 LYS A C 1
ATOM 703 O O . LYS A 1 89 ? 6.199 10.510 -16.947 1.00 88.75 89 LYS A O 1
ATOM 708 N N . GLY A 1 90 ? 6.717 8.437 -16.258 1.00 88.31 90 GLY A N 1
ATOM 709 C CA . GLY A 1 90 ? 7.140 7.923 -17.563 1.00 88.31 90 GLY A CA 1
ATOM 710 C C . GLY A 1 90 ? 8.641 8.015 -17.840 1.00 88.31 90 GLY A C 1
ATOM 711 O O . GLY A 1 90 ? 9.063 7.693 -18.942 1.00 88.31 90 GLY A O 1
ATOM 712 N N . ASN A 1 91 ? 9.463 8.401 -16.858 1.00 89.25 91 ASN A N 1
ATOM 713 C CA . ASN A 1 91 ? 10.928 8.414 -17.007 1.00 89.25 91 ASN A CA 1
ATOM 714 C C . ASN A 1 91 ? 11.577 7.097 -16.554 1.00 89.25 91 ASN A C 1
ATOM 716 O O . ASN A 1 91 ? 12.724 7.097 -16.106 1.00 89.25 91 ASN A O 1
ATOM 720 N N . ALA A 1 92 ? 10.823 5.998 -16.576 1.00 89.19 92 ALA A N 1
ATOM 721 C CA . ALA A 1 92 ? 11.361 4.674 -16.300 1.00 89.19 92 ALA A CA 1
ATOM 722 C C . ALA A 1 92 ? 12.293 4.229 -17.448 1.00 89.19 92 ALA A C 1
ATOM 724 O O . ALA A 1 92 ? 12.154 4.718 -18.577 1.00 89.19 92 ALA A O 1
ATOM 725 N N . PRO A 1 93 ? 13.249 3.317 -17.192 1.00 86.88 93 PRO A N 1
ATOM 726 C CA . PRO A 1 93 ? 14.045 2.708 -18.250 1.00 86.88 93 PRO A CA 1
ATOM 727 C C . PRO A 1 93 ? 13.149 2.096 -19.333 1.00 86.88 93 PRO A C 1
ATOM 729 O O . PRO A 1 93 ? 12.209 1.369 -19.025 1.00 86.88 93 PRO A O 1
ATOM 732 N N . LYS A 1 94 ? 13.447 2.375 -20.609 1.00 86.19 94 LYS A N 1
ATOM 733 C CA . LYS A 1 94 ? 12.576 1.993 -21.737 1.00 86.19 94 LYS A CA 1
ATOM 734 C C . LYS A 1 94 ? 12.299 0.487 -21.831 1.00 86.19 94 LYS A C 1
ATOM 736 O O . LYS A 1 94 ? 11.239 0.121 -22.321 1.00 86.19 94 LYS A O 1
ATOM 741 N N . HIS A 1 95 ? 13.233 -0.354 -21.380 1.00 86.00 95 HIS A N 1
ATOM 742 C CA . HIS A 1 95 ? 13.097 -1.811 -21.437 1.00 86.00 95 HIS A CA 1
ATOM 743 C C . HIS A 1 95 ? 12.058 -2.356 -20.445 1.00 86.00 95 HIS A C 1
ATOM 745 O O . HIS A 1 95 ? 11.370 -3.305 -20.779 1.00 86.00 95 HIS A O 1
ATOM 751 N N . LEU A 1 96 ? 11.852 -1.704 -19.293 1.00 84.50 96 LEU A N 1
ATOM 752 C CA . LEU A 1 96 ? 10.917 -2.172 -18.257 1.00 84.50 96 LEU A CA 1
ATOM 753 C C . LEU A 1 96 ? 9.448 -1.806 -18.540 1.00 84.50 96 LEU A C 1
ATOM 755 O O . LEU A 1 96 ? 8.546 -2.191 -17.800 1.00 84.50 96 LEU A O 1
ATOM 759 N N . GLY A 1 97 ? 9.171 -1.009 -19.574 1.00 86.12 97 GLY A N 1
ATOM 760 C CA . GLY A 1 97 ? 7.827 -0.479 -19.809 1.00 86.12 97 GLY A CA 1
ATOM 761 C C . GLY A 1 97 ? 7.347 0.489 -18.707 1.00 86.12 97 GLY A C 1
ATOM 762 O O . GLY A 1 97 ? 8.146 1.017 -17.926 1.00 86.12 97 GLY A O 1
ATOM 763 N N . PRO A 1 98 ? 6.040 0.811 -18.660 1.00 89.25 98 PRO A N 1
ATOM 764 C CA . PRO A 1 98 ? 5.503 1.762 -17.694 1.00 89.25 98 PRO A CA 1
ATOM 765 C C . PRO A 1 98 ? 5.441 1.169 -16.283 1.00 89.25 98 PRO A C 1
ATOM 767 O O . PRO A 1 98 ? 4.923 0.075 -16.077 1.00 89.25 98 PRO A O 1
ATOM 770 N N . MET A 1 99 ? 5.886 1.950 -15.299 1.00 90.56 99 MET A N 1
ATOM 771 C CA . MET A 1 99 ? 5.825 1.565 -13.890 1.00 90.56 99 MET A CA 1
ATOM 772 C C . MET A 1 99 ? 4.371 1.347 -13.412 1.00 90.56 99 MET A C 1
ATOM 774 O O . MET A 1 99 ? 3.486 2.127 -13.797 1.00 90.56 99 M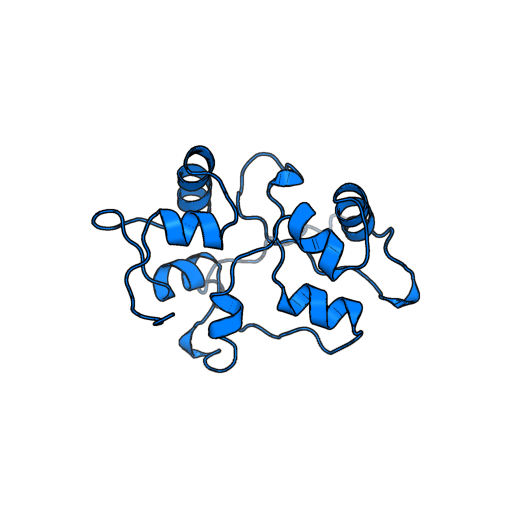ET A O 1
ATOM 778 N N . PRO A 1 100 ? 4.113 0.364 -12.519 1.00 90.75 100 PRO A N 1
ATOM 779 C CA . PRO A 1 100 ? 2.807 0.158 -11.906 1.00 90.75 100 PRO A CA 1
ATOM 780 C C . PRO A 1 100 ? 2.233 1.438 -11.297 1.00 90.75 100 PRO A C 1
ATOM 782 O O . PRO A 1 100 ? 2.919 2.218 -10.619 1.00 90.75 100 PRO A O 1
ATOM 785 N N . LYS A 1 101 ? 0.939 1.663 -11.549 1.00 89.94 101 LYS A N 1
ATOM 786 C CA . LYS A 1 101 ? 0.241 2.854 -11.062 1.00 89.94 101 LYS A CA 1
ATOM 787 C C . LYS A 1 101 ? 0.184 2.826 -9.533 1.00 89.94 101 LYS A C 1
ATOM 789 O O . LYS A 1 101 ? -0.263 1.831 -8.970 1.00 89.94 101 LYS A O 1
ATOM 794 N N . PRO A 1 102 ? 0.542 3.926 -8.854 1.00 91.56 102 PRO A N 1
ATOM 795 C CA . PRO A 1 102 ? 0.429 3.981 -7.409 1.00 91.56 102 PRO A CA 1
ATOM 796 C C . PRO A 1 102 ? -1.024 3.900 -6.943 1.00 91.56 102 PRO A C 1
ATOM 798 O O . PRO A 1 102 ? -1.926 4.522 -7.513 1.00 91.56 102 PRO A O 1
ATOM 801 N N . ILE A 1 103 ? -1.221 3.217 -5.824 1.00 90.88 103 ILE A N 1
ATOM 802 C CA . ILE A 1 103 ? -2.443 3.230 -5.031 1.00 90.88 103 ILE A CA 1
ATOM 803 C C . ILE A 1 103 ? -2.510 4.566 -4.299 1.00 90.88 103 ILE A C 1
ATOM 805 O O . ILE A 1 103 ? -1.571 4.966 -3.609 1.00 90.88 103 ILE A O 1
ATOM 809 N N . ARG A 1 104 ? -3.638 5.261 -4.430 1.00 87.62 104 ARG A N 1
ATOM 810 C CA . ARG A 1 104 ? -3.909 6.469 -3.651 1.00 87.62 104 ARG A CA 1
ATOM 811 C C . ARG A 1 104 ? -4.648 6.075 -2.383 1.00 87.62 104 ARG A C 1
ATOM 813 O O . ARG A 1 104 ? -5.779 5.610 -2.453 1.00 87.62 104 ARG A O 1
ATOM 820 N N . ILE A 1 105 ? -4.021 6.299 -1.232 1.00 87.62 105 ILE A N 1
ATOM 821 C CA . ILE A 1 105 ? -4.655 6.025 0.068 1.00 87.62 105 ILE A CA 1
ATOM 822 C C . ILE A 1 105 ? -5.540 7.184 0.550 1.00 87.62 105 ILE A C 1
ATOM 824 O O . ILE A 1 105 ? -6.312 7.015 1.492 1.00 87.62 105 ILE A O 1
ATOM 828 N N . TRP A 1 106 ? -5.474 8.345 -0.115 1.00 82.12 106 TRP A N 1
ATOM 829 C CA . TRP A 1 106 ? -6.271 9.530 0.202 1.00 82.12 106 TRP A CA 1
ATOM 830 C C . TRP A 1 106 ? -6.852 10.202 -1.057 1.00 82.12 106 TRP A C 1
ATOM 832 O O . TRP A 1 106 ? -6.150 10.457 -2.040 1.00 82.12 106 TRP A O 1
ATOM 842 N N . ASN A 1 107 ? -8.142 10.548 -0.979 1.00 68.81 107 ASN A N 1
ATOM 843 C CA . ASN A 1 107 ? -8.929 11.259 -1.996 1.00 68.81 107 ASN A CA 1
ATOM 844 C C . ASN A 1 107 ? -8.831 12.801 -1.930 1.00 68.81 107 ASN A C 1
ATOM 846 O O . ASN A 1 107 ? -9.540 13.492 -2.656 1.00 68.81 107 ASN A O 1
ATOM 850 N N . GLY A 1 108 ? -7.973 13.356 -1.066 1.00 68.44 108 GLY A N 1
ATOM 851 C CA . GLY A 1 108 ? -7.764 14.800 -0.929 1.00 68.44 108 GLY A CA 1
ATOM 852 C C . GLY A 1 108 ? -6.950 15.420 -2.073 1.00 68.44 108 GLY A C 1
ATOM 853 O O . GLY A 1 108 ? -6.736 14.811 -3.129 1.00 68.44 108 GLY A O 1
ATOM 854 N N . LYS A 1 109 ? -6.465 16.655 -1.854 1.00 69.38 109 LYS A N 1
ATOM 855 C CA . LYS A 1 109 ? -5.608 17.364 -2.820 1.00 69.38 109 LYS A CA 1
ATOM 856 C C . LYS A 1 109 ? -4.449 16.452 -3.222 1.00 69.38 109 LYS A C 1
ATOM 858 O O . LYS A 1 109 ? -3.793 15.873 -2.366 1.00 69.38 109 LYS A O 1
ATOM 863 N N . LYS A 1 110 ? -4.228 16.303 -4.531 1.00 66.69 110 LYS A N 1
ATOM 864 C CA . LYS A 1 110 ? -3.261 15.353 -5.088 1.00 66.69 110 LYS A CA 1
ATOM 865 C C . LYS A 1 110 ? -1.850 15.699 -4.610 1.00 66.69 110 LYS A C 1
ATOM 867 O O . LYS A 1 110 ? -1.224 16.603 -5.157 1.00 66.69 110 LYS A O 1
ATOM 872 N N . THR A 1 111 ? -1.363 14.981 -3.600 1.00 74.44 111 THR A N 1
ATOM 873 C CA . THR A 1 111 ? 0.045 15.008 -3.215 1.00 74.44 111 THR A CA 1
ATOM 874 C C . THR A 1 111 ? 0.688 13.677 -3.575 1.00 74.44 111 THR A C 1
ATOM 876 O O . THR A 1 111 ? 0.112 12.610 -3.372 1.00 74.44 111 THR A O 1
ATOM 879 N N . GLU A 1 112 ? 1.893 13.730 -4.138 1.00 71.06 112 GLU A N 1
ATOM 880 C CA . GLU A 1 112 ? 2.640 12.523 -4.518 1.00 71.06 112 GLU A CA 1
ATOM 881 C C . GLU A 1 112 ? 2.990 11.665 -3.293 1.00 71.06 112 GLU A C 1
ATOM 883 O O . GLU A 1 112 ? 3.146 10.455 -3.404 1.00 71.06 112 GLU A O 1
ATOM 888 N N . ARG A 1 113 ? 3.023 12.270 -2.099 1.00 74.69 113 ARG A N 1
ATOM 889 C CA . ARG A 1 113 ? 3.319 11.599 -0.826 1.00 74.69 113 ARG A CA 1
ATOM 890 C C . ARG A 1 113 ? 2.228 10.622 -0.373 1.00 74.69 113 ARG A C 1
ATOM 892 O O . ARG A 1 113 ? 2.500 9.780 0.483 1.00 74.69 113 ARG A O 1
ATOM 899 N N . ASP A 1 114 ? 1.037 10.687 -0.966 1.00 83.06 114 ASP A N 1
ATOM 900 C CA . ASP A 1 114 ? -0.077 9.766 -0.697 1.00 83.06 114 ASP A CA 1
ATOM 901 C C . ASP A 1 114 ? -0.067 8.538 -1.623 1.00 83.06 114 ASP A C 1
ATOM 903 O O . ASP A 1 114 ? -0.968 7.700 -1.569 1.00 83.06 114 ASP A O 1
ATOM 907 N N . HIS A 1 115 ? 0.932 8.431 -2.501 1.00 89.75 115 HIS A N 1
ATOM 908 C CA . HIS A 1 115 ? 1.118 7.268 -3.356 1.00 89.75 115 HIS A CA 1
ATOM 909 C C . HIS A 1 115 ? 1.723 6.104 -2.580 1.00 89.75 115 HIS A C 1
ATOM 911 O O . HIS A 1 115 ? 2.646 6.265 -1.773 1.00 89.75 115 HIS A O 1
ATOM 917 N N . ARG A 1 116 ? 1.176 4.923 -2.836 1.00 94.00 116 ARG A N 1
ATOM 918 C CA . ARG A 1 116 ? 1.604 3.653 -2.270 1.00 94.00 116 ARG A CA 1
ATOM 919 C C . ARG A 1 116 ? 1.710 2.596 -3.360 1.00 94.00 116 ARG A C 1
ATOM 921 O O . ARG A 1 116 ? 1.056 2.713 -4.390 1.00 94.00 116 ARG A O 1
ATOM 928 N N . TRP A 1 117 ? 2.498 1.559 -3.115 1.00 95.00 117 TRP A N 1
ATOM 929 C CA . TRP A 1 117 ? 2.665 0.432 -4.036 1.00 95.00 117 TRP A CA 1
ATOM 930 C C . TRP A 1 117 ? 2.532 -0.888 -3.298 1.00 95.00 117 TRP A C 1
ATOM 932 O O . TRP A 1 117 ? 2.856 -0.962 -2.111 1.00 95.00 117 TRP A O 1
ATOM 942 N N . ARG A 1 118 ? 2.092 -1.932 -4.000 1.00 95.12 118 ARG A N 1
ATOM 943 C CA . ARG A 1 118 ? 2.269 -3.301 -3.513 1.00 95.12 118 ARG A CA 1
ATOM 944 C C . ARG A 1 118 ? 3.658 -3.786 -3.864 1.00 95.12 118 ARG A C 1
ATOM 946 O O . ARG A 1 118 ? 4.168 -3.492 -4.941 1.00 95.12 118 ARG A O 1
ATOM 953 N N . ARG A 1 119 ? 4.243 -4.563 -2.960 1.00 95.00 119 ARG A N 1
ATOM 954 C CA . ARG A 1 119 ? 5.542 -5.192 -3.179 1.00 95.00 119 ARG A CA 1
ATOM 955 C C . ARG A 1 119 ? 5.525 -6.110 -4.405 1.00 95.00 119 ARG A C 1
ATOM 957 O O . ARG A 1 119 ? 6.340 -5.907 -5.293 1.00 95.00 119 ARG A O 1
ATOM 964 N N . ALA A 1 120 ? 4.542 -7.007 -4.488 1.00 93.50 120 ALA A N 1
ATOM 965 C CA . ALA A 1 120 ? 4.410 -7.966 -5.585 1.00 93.50 120 ALA A CA 1
ATOM 966 C C . ALA A 1 120 ? 4.293 -7.300 -6.972 1.00 93.50 120 ALA A C 1
ATOM 968 O O . ALA A 1 120 ? 4.903 -7.764 -7.926 1.00 93.50 120 ALA A O 1
ATOM 969 N N . GLU A 1 121 ? 3.576 -6.174 -7.088 1.00 94.25 121 GLU A N 1
ATOM 970 C CA . GLU A 1 121 ? 3.479 -5.412 -8.348 1.00 94.25 121 GLU A CA 1
ATOM 971 C C . GLU A 1 121 ? 4.846 -4.851 -8.780 1.00 94.25 121 GLU A C 1
ATOM 973 O O . GLU A 1 121 ? 5.197 -4.895 -9.961 1.00 94.25 121 GLU A O 1
ATOM 978 N N . LEU A 1 122 ? 5.633 -4.335 -7.826 1.00 94.12 122 LEU A N 1
ATOM 979 C CA . LEU A 1 122 ? 6.970 -3.799 -8.095 1.00 94.12 122 LEU A CA 1
ATOM 980 C C . LEU A 1 122 ? 7.981 -4.895 -8.427 1.00 94.12 122 LEU A C 1
ATOM 982 O O . LEU A 1 122 ? 8.783 -4.704 -9.335 1.00 94.12 122 LEU A O 1
ATOM 986 N N . GLU A 1 123 ? 7.940 -6.012 -7.702 1.00 94.44 123 GLU A N 1
ATOM 987 C CA . GLU A 1 123 ? 8.812 -7.166 -7.937 1.00 94.44 123 GLU A CA 1
ATOM 988 C C . GLU A 1 123 ? 8.524 -7.793 -9.303 1.00 94.44 123 GLU A C 1
ATOM 990 O O . GLU A 1 123 ? 9.436 -7.925 -10.111 1.00 94.44 123 GLU A O 1
ATOM 995 N N . ALA A 1 124 ? 7.253 -8.050 -9.626 1.00 92.94 124 ALA A N 1
ATOM 996 C CA . ALA A 1 124 ? 6.885 -8.544 -10.949 1.00 92.94 124 ALA A CA 1
ATOM 997 C C . ALA A 1 124 ? 7.301 -7.566 -12.058 1.00 92.94 124 ALA A C 1
ATOM 999 O O . ALA A 1 124 ? 7.717 -7.980 -13.132 1.00 92.94 124 ALA A O 1
ATOM 1000 N N . TRP A 1 125 ? 7.224 -6.255 -11.807 1.00 94.25 125 TRP A N 1
ATOM 1001 C CA . TRP A 1 125 ? 7.608 -5.256 -12.802 1.00 94.25 125 TRP A CA 1
ATOM 1002 C C . TRP A 1 125 ? 9.117 -5.223 -13.060 1.00 94.25 125 TRP A C 1
ATOM 1004 O O . TRP A 1 125 ? 9.532 -5.217 -14.215 1.00 94.25 125 TRP A O 1
ATOM 1014 N N . ILE A 1 126 ? 9.939 -5.203 -12.006 1.00 92.88 126 ILE A N 1
ATOM 1015 C CA . ILE A 1 126 ? 11.399 -5.142 -12.160 1.00 92.88 126 ILE A CA 1
ATOM 1016 C C . ILE A 1 126 ? 11.977 -6.452 -12.710 1.00 92.88 126 ILE A C 1
ATOM 1018 O O . ILE A 1 126 ? 12.993 -6.417 -13.396 1.00 92.88 126 ILE A O 1
ATOM 1022 N N . CYS A 1 127 ? 11.318 -7.583 -12.444 1.00 92.44 127 CYS A N 1
ATOM 1023 C CA . CYS A 1 127 ? 11.680 -8.893 -12.982 1.00 92.44 127 CYS A CA 1
ATOM 1024 C C . CYS A 1 127 ? 11.092 -9.170 -14.379 1.00 92.44 127 CYS A C 1
ATOM 1026 O O . CYS A 1 127 ? 11.295 -10.261 -14.902 1.00 92.44 127 CYS A O 1
ATOM 1028 N N . GLU A 1 128 ? 10.363 -8.218 -14.979 1.00 90.88 128 GLU A N 1
ATOM 1029 C CA . GLU A 1 128 ? 9.672 -8.383 -16.273 1.00 90.88 128 GLU A CA 1
ATOM 1030 C C . GLU A 1 128 ? 8.695 -9.581 -16.301 1.00 90.88 128 GLU A C 1
ATOM 1032 O O . GLU A 1 128 ? 8.423 -10.182 -17.341 1.00 90.88 128 GLU A O 1
ATOM 1037 N N . GLU A 1 129 ? 8.126 -9.916 -15.142 1.00 91.31 129 GLU A N 1
ATOM 1038 C CA . GLU A 1 129 ? 7.146 -10.980 -14.964 1.00 91.31 129 GLU A CA 1
ATOM 1039 C C . GLU A 1 129 ? 5.706 -10.478 -15.159 1.00 91.31 129 GLU A C 1
ATOM 1041 O O . GLU A 1 129 ? 5.397 -9.279 -15.155 1.00 91.31 129 GLU A O 1
ATOM 1046 N N . ALA A 1 130 ? 4.778 -11.428 -15.303 1.00 88.88 130 ALA A N 1
ATOM 1047 C CA . ALA A 1 130 ? 3.358 -11.119 -15.372 1.00 88.88 130 ALA A CA 1
ATOM 1048 C C . ALA A 1 130 ? 2.884 -10.424 -14.083 1.00 88.88 130 ALA A C 1
ATOM 1050 O O . ALA A 1 130 ? 3.094 -10.914 -12.974 1.00 88.88 130 ALA A O 1
ATOM 1051 N N . GLN A 1 131 ? 2.200 -9.287 -14.237 1.00 90.50 131 GLN A N 1
ATOM 1052 C CA . GLN A 1 131 ? 1.661 -8.543 -13.100 1.00 90.50 131 GLN A CA 1
ATOM 1053 C C . GLN A 1 131 ? 0.607 -9.370 -12.343 1.00 90.50 131 GLN A C 1
ATOM 1055 O O . GLN A 1 131 ? -0.246 -9.994 -12.985 1.00 90.50 131 GLN A O 1
ATOM 1060 N N . PRO A 1 132 ? 0.604 -9.334 -10.996 1.00 87.44 132 PRO A N 1
ATOM 1061 C CA . PRO A 1 132 ? -0.429 -9.985 -10.206 1.00 87.44 132 PRO A CA 1
ATOM 1062 C C . PRO A 1 132 ? -1.824 -9.478 -10.584 1.00 87.44 132 PRO A C 1
ATOM 1064 O O . PRO A 1 132 ? -2.083 -8.272 -10.639 1.00 87.44 132 PRO A O 1
ATOM 1067 N N . VAL A 1 133 ? -2.743 -10.411 -10.829 1.00 86.75 133 VAL A N 1
ATOM 1068 C CA . VAL A 1 133 ? -4.145 -10.094 -11.104 1.00 86.75 133 VAL A CA 1
ATOM 1069 C C . VAL A 1 133 ? -4.932 -10.223 -9.809 1.00 86.75 133 VAL A C 1
ATOM 1071 O O . VAL A 1 133 ? -5.090 -11.314 -9.269 1.00 86.75 133 VAL A O 1
ATOM 1074 N N . TYR A 1 134 ? -5.446 -9.094 -9.329 1.00 86.00 134 TYR A N 1
ATOM 1075 C CA . TYR A 1 134 ? -6.332 -9.040 -8.172 1.00 86.00 134 TYR A CA 1
ATOM 1076 C C . TYR A 1 134 ? -7.769 -8.813 -8.640 1.00 86.00 134 TYR A C 1
ATOM 1078 O O . TYR A 1 134 ? -8.061 -7.812 -9.302 1.00 86.00 134 TYR A O 1
ATOM 1086 N N . VAL A 1 135 ? -8.676 -9.717 -8.276 1.00 84.31 135 VAL A N 1
ATOM 1087 C CA . VAL A 1 135 ? -10.107 -9.574 -8.552 1.00 84.31 135 VAL A CA 1
ATOM 1088 C C . VAL A 1 135 ? -10.641 -8.382 -7.766 1.00 84.31 135 VAL A C 1
ATOM 1090 O O . VAL A 1 135 ? -10.533 -8.289 -6.540 1.00 84.31 135 VAL A O 1
ATOM 1093 N N . ARG A 1 136 ? -11.188 -7.426 -8.513 1.00 83.25 136 ARG A N 1
ATOM 1094 C CA . ARG A 1 136 ? -11.822 -6.232 -7.968 1.00 83.25 136 ARG A CA 1
ATOM 1095 C C . ARG A 1 136 ? -13.291 -6.516 -7.706 1.00 83.25 136 ARG A C 1
ATOM 1097 O O . ARG A 1 136 ? -13.922 -7.238 -8.475 1.00 83.25 136 ARG A O 1
ATOM 1104 N N . LEU A 1 137 ? -13.830 -5.903 -6.656 1.00 79.62 137 LEU A N 1
ATOM 1105 C CA . LEU A 1 137 ? -15.277 -5.815 -6.509 1.00 79.62 137 LEU A CA 1
ATOM 1106 C C . LEU A 1 137 ? -15.826 -5.088 -7.730 1.00 79.62 137 LEU A C 1
ATOM 1108 O O . LEU A 1 137 ? -15.339 -4.008 -8.084 1.00 79.62 137 LEU A O 1
ATOM 1112 N N . GLU A 1 138 ? -16.828 -5.680 -8.373 1.00 70.25 138 GLU A N 1
ATOM 1113 C CA . GLU A 1 138 ? -17.550 -4.956 -9.405 1.00 70.25 138 GLU A CA 1
ATOM 1114 C C . GLU A 1 138 ? -18.175 -3.703 -8.780 1.00 70.25 138 GLU A C 1
ATOM 1116 O O . GLU A 1 138 ? -18.691 -3.760 -7.656 1.00 70.25 138 GLU A O 1
ATOM 1121 N N . PRO A 1 139 ? -18.120 -2.548 -9.464 1.00 58.59 139 PRO A N 1
ATOM 1122 C CA . PRO A 1 139 ? -18.886 -1.398 -9.025 1.00 58.59 139 PRO A CA 1
ATOM 1123 C C . PRO A 1 139 ? -20.354 -1.821 -8.934 1.00 58.59 139 PRO A C 1
ATOM 1125 O O . PRO A 1 139 ? -20.877 -2.441 -9.859 1.00 58.59 139 PRO A O 1
ATOM 1128 N N . ALA A 1 140 ? -21.008 -1.513 -7.810 1.00 55.41 140 ALA A N 1
ATOM 1129 C CA . ALA A 1 140 ? -22.418 -1.837 -7.630 1.00 55.41 140 ALA A CA 1
ATOM 1130 C C . ALA A 1 140 ? -23.211 -1.355 -8.858 1.00 55.41 140 ALA A C 1
ATOM 1132 O O . ALA A 1 140 ? -23.047 -0.210 -9.295 1.00 55.41 140 ALA A O 1
ATOM 1133 N N . PHE A 1 141 ? -24.012 -2.257 -9.432 1.00 40.69 141 PHE A N 1
ATOM 1134 C CA . PHE A 1 141 ? -24.829 -2.020 -10.623 1.00 40.69 141 PHE A CA 1
ATOM 1135 C C . PHE A 1 141 ? -25.507 -0.638 -10.525 1.00 40.69 141 PHE A C 1
ATOM 1137 O O . PHE A 1 141 ? -26.313 -0.406 -9.627 1.00 40.69 141 PHE A O 1
ATOM 1144 N N . GLY A 1 142 ? -25.128 0.300 -11.404 1.00 43.75 142 GLY A N 1
ATOM 1145 C CA . GLY A 1 142 ? -25.632 1.685 -11.402 1.00 43.75 142 GLY A CA 1
ATOM 1146 C C . GLY A 1 142 ? -24.570 2.791 -11.324 1.00 43.75 142 GLY A C 1
ATOM 1147 O O . GLY A 1 142 ? -24.870 3.936 -11.660 1.00 43.75 142 GLY A O 1
ATOM 1148 N N . ALA A 1 143 ? -23.316 2.487 -10.970 1.00 45.66 143 AL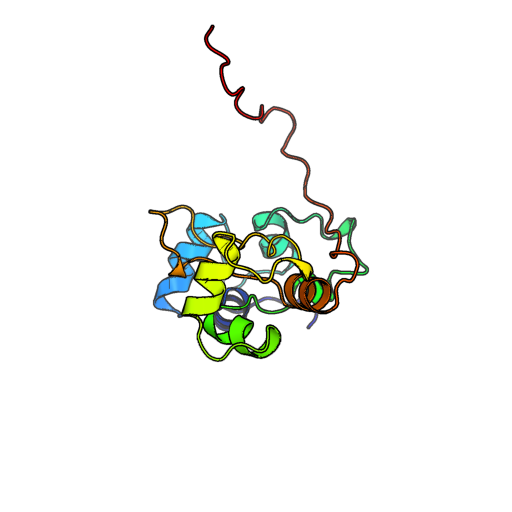A A N 1
ATOM 1149 C CA . ALA A 1 143 ? -22.218 3.449 -11.093 1.00 45.66 143 ALA A CA 1
ATOM 1150 C C . ALA A 1 143 ? -21.721 3.515 -12.550 1.00 45.66 143 ALA A C 1
ATOM 1152 O O . ALA A 1 143 ? -20.771 2.837 -12.938 1.00 45.66 143 ALA A O 1
ATOM 1153 N N . LEU A 1 144 ? -22.388 4.321 -13.381 1.00 41.84 144 LEU A N 1
ATOM 1154 C CA . LEU A 1 144 ? -21.929 4.629 -14.738 1.00 41.84 144 LEU A CA 1
ATOM 1155 C C . LEU A 1 144 ? -20.482 5.162 -14.684 1.00 41.84 144 LEU A C 1
ATOM 1157 O O . LEU A 1 144 ? -20.238 6.153 -13.987 1.00 41.84 144 LEU A O 1
ATOM 1161 N N . PRO A 1 145 ? -19.513 4.594 -15.431 1.00 43.28 145 PRO A N 1
ATOM 1162 C CA . PRO A 1 145 ? -18.259 5.291 -15.660 1.00 43.28 145 PRO A CA 1
ATOM 1163 C C . PRO A 1 145 ? -18.604 6.574 -16.415 1.00 43.28 145 PRO A C 1
ATOM 1165 O O . PRO A 1 145 ? -19.175 6.521 -17.505 1.00 43.28 145 PRO A O 1
ATOM 1168 N N . GLY A 1 146 ? -18.317 7.726 -15.804 1.00 42.62 146 GLY A N 1
ATOM 1169 C CA . GLY A 1 146 ? -18.563 9.035 -16.398 1.00 42.62 146 GLY A CA 1
ATOM 1170 C C . GLY A 1 146 ? -18.081 9.056 -17.845 1.00 42.62 146 GLY A C 1
ATOM 1171 O O . GLY A 1 146 ? -16.882 8.970 -18.116 1.00 42.62 146 GLY A O 1
ATOM 1172 N N . ARG A 1 147 ? -19.043 9.127 -18.770 1.00 40.25 147 ARG A N 1
ATOM 1173 C CA . ARG A 1 147 ? -18.836 9.318 -20.203 1.00 40.25 147 ARG A CA 1
ATOM 1174 C C . ARG A 1 147 ? -17.916 10.532 -20.347 1.00 40.25 147 ARG A C 1
ATOM 1176 O O . ARG A 1 147 ? -18.327 11.649 -20.039 1.00 40.25 147 ARG A O 1
ATOM 1183 N N . LYS A 1 148 ? -16.668 10.338 -20.785 1.00 42.34 148 LYS A N 1
ATOM 1184 C CA . LYS A 1 148 ? -15.900 11.451 -21.350 1.00 42.34 148 LYS A CA 1
ATOM 1185 C C . LYS A 1 148 ? -16.689 11.908 -22.568 1.00 42.34 148 LYS A C 1
ATOM 1187 O O . LYS A 1 148 ? -16.775 11.174 -23.548 1.00 42.34 148 LYS A O 1
ATOM 1192 N N . GLY A 1 149 ? -17.325 13.070 -22.456 1.00 35.41 149 GLY A N 1
ATOM 1193 C CA . GLY A 1 149 ? -17.935 13.739 -23.591 1.00 35.41 149 GLY A CA 1
ATOM 1194 C C . GLY A 1 149 ? -16.868 13.942 -24.657 1.00 35.41 149 GLY A C 1
ATOM 1195 O O . GLY A 1 149 ? -15.929 14.707 -24.453 1.00 35.41 149 GLY A O 1
ATOM 1196 N N . GLY A 1 150 ? -17.001 13.219 -25.766 1.00 41.91 150 GLY A N 1
ATOM 1197 C CA . GLY A 1 150 ? -16.556 13.736 -27.045 1.00 41.91 150 GLY A CA 1
ATOM 1198 C C . GLY A 1 150 ? -17.482 14.898 -27.371 1.00 41.91 150 GLY A C 1
ATOM 1199 O O . GLY A 1 150 ? -18.684 14.697 -27.540 1.00 41.91 150 GLY A O 1
ATOM 1200 N N . ALA A 1 151 ? -16.932 16.103 -27.356 1.00 40.66 151 ALA A N 1
ATOM 1201 C CA . ALA A 1 151 ? -17.512 17.223 -28.067 1.00 40.66 151 ALA A CA 1
ATOM 1202 C C . ALA A 1 151 ? -16.72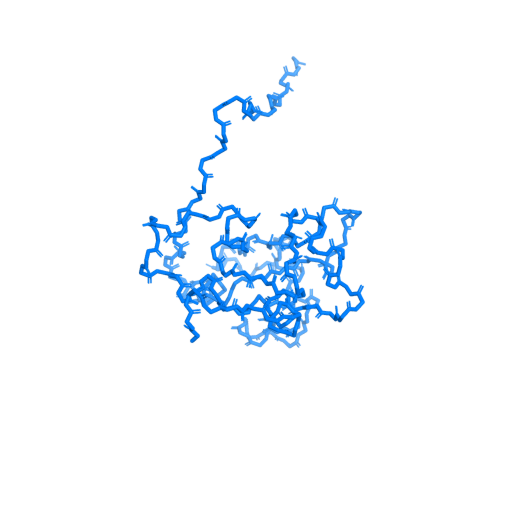3 17.358 -29.371 1.00 40.66 151 ALA A C 1
ATOM 1204 O O . ALA A 1 151 ? -15.498 17.231 -29.355 1.00 40.66 151 ALA A O 1
ATOM 1205 N N . ALA A 1 152 ? -17.511 17.492 -30.434 1.00 39.91 152 ALA A N 1
ATOM 1206 C CA . ALA A 1 152 ? -17.198 17.617 -31.851 1.00 39.91 152 ALA A CA 1
ATOM 1207 C C . ALA A 1 152 ? -15.969 18.466 -32.194 1.00 39.91 152 ALA A C 1
ATOM 1209 O O . ALA A 1 152 ? -15.735 19.481 -31.500 1.00 39.91 152 ALA A O 1
#

pLDDT: mean 84.68, std 14.76, range [35.41, 96.25]

Secondary structure (DSSP, 8-state):
--TTSEEPHHHHHHHHT--TTTHHHHHHHHT---BTTBEEHHHHHHHTTB-GGG-GGGHHHHHSPPBPHHHHHHHTT-S-HHHHHHIIIIIS-GGG-SPPPPEES--SS--GGGEEB-HHHHHHHHTTPPPP--PBPPPPTT----------